Protein AF-A0A5J4T4P2-F1 (afdb_monomer_lite)

Radius of gyration: 24.53 Å; chains: 1; bounding box: 60×30×52 Å

Structure (mmCIF, N/CA/C/O backbone):
data_AF-A0A5J4T4P2-F1
#
_entry.id   AF-A0A5J4T4P2-F1
#
loop_
_atom_site.group_PDB
_atom_site.id
_atom_site.type_symbol
_atom_site.label_atom_id
_atom_site.label_alt_id
_atom_site.label_comp_id
_atom_site.label_asym_id
_atom_site.label_entity_id
_atom_site.label_seq_id
_atom_site.pdbx_PDB_ins_code
_atom_site.Cartn_x
_atom_site.Cartn_y
_atom_site.Cartn_z
_atom_site.occupancy
_atom_site.B_iso_or_equiv
_atom_site.auth_seq_id
_atom_site.auth_comp_id
_atom_site.auth_asym_id
_atom_site.auth_atom_id
_atom_site.pdbx_PDB_model_num
ATOM 1 N N . MET A 1 1 ? -28.337 17.508 18.270 1.00 63.00 1 MET A N 1
ATOM 2 C CA . MET A 1 1 ? -28.330 17.153 16.827 1.00 63.00 1 MET A CA 1
ATOM 3 C C . MET A 1 1 ? -26.927 16.842 16.287 1.00 63.00 1 MET A C 1
ATOM 5 O O . MET A 1 1 ? -26.774 15.799 15.665 1.00 63.00 1 MET A O 1
ATOM 9 N N . ALA A 1 2 ? -25.893 17.645 16.576 1.00 64.62 2 ALA A N 1
ATOM 10 C CA . ALA A 1 2 ? -24.526 17.443 16.055 1.00 64.62 2 ALA A CA 1
ATOM 11 C C . ALA A 1 2 ? -23.861 16.089 16.415 1.00 64.62 2 ALA A C 1
ATOM 13 O O . ALA A 1 2 ? -23.225 15.466 15.569 1.00 64.62 2 ALA A O 1
ATOM 14 N N . VAL A 1 3 ? -24.070 15.580 17.636 1.00 74.06 3 VAL A N 1
ATOM 15 C CA . VAL A 1 3 ? -23.482 14.305 18.112 1.00 74.06 3 VAL A CA 1
ATOM 16 C C . VAL A 1 3 ? -23.953 13.090 17.292 1.00 74.06 3 VAL A C 1
ATOM 18 O O . VAL A 1 3 ? -23.186 12.162 17.043 1.00 74.06 3 VAL A O 1
ATOM 21 N N . SER A 1 4 ? -25.199 13.116 16.808 1.00 79.69 4 SER A N 1
ATOM 22 C CA . SER A 1 4 ? -25.776 12.049 15.973 1.00 79.69 4 SER A CA 1
ATOM 23 C C . SER A 1 4 ? -25.130 11.993 14.583 1.00 79.69 4 SER A C 1
ATOM 25 O O . SER A 1 4 ? -24.804 10.917 14.079 1.00 79.69 4 SER A O 1
ATOM 27 N N . ILE A 1 5 ? -24.867 13.163 13.992 1.00 86.44 5 ILE A N 1
ATOM 28 C CA . ILE A 1 5 ? -24.214 13.291 12.683 1.00 86.44 5 ILE A CA 1
ATOM 29 C C . ILE A 1 5 ? -22.750 12.842 12.777 1.00 86.44 5 ILE A C 1
ATOM 31 O O . ILE A 1 5 ? -22.301 12.038 11.961 1.00 86.44 5 ILE A O 1
ATOM 35 N N . PHE A 1 6 ? -22.030 13.270 13.819 1.00 85.62 6 PHE A N 1
ATOM 36 C CA . PHE A 1 6 ? -20.648 12.847 14.056 1.00 85.62 6 PHE A CA 1
ATOM 37 C C . PHE A 1 6 ? -20.525 11.326 14.232 1.00 85.62 6 PHE A C 1
ATOM 39 O O . PHE A 1 6 ? -19.636 10.705 13.651 1.00 85.62 6 PHE A O 1
ATOM 46 N N . SER A 1 7 ? -21.453 10.702 14.965 1.00 88.06 7 SER A N 1
ATOM 47 C CA . SER A 1 7 ? -21.485 9.244 15.137 1.00 88.06 7 SER A CA 1
ATOM 48 C C . SER A 1 7 ? -21.646 8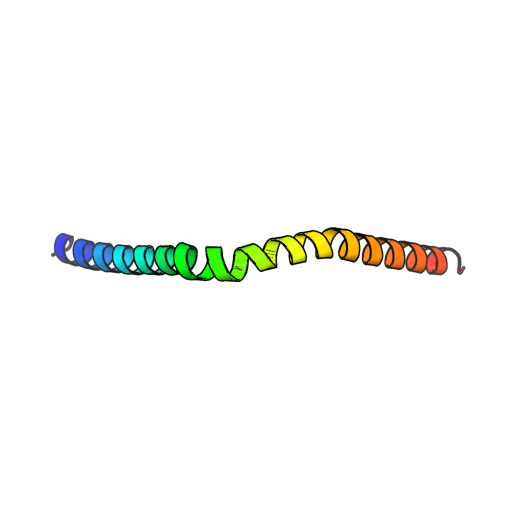.502 13.801 1.00 88.06 7 SER A C 1
ATOM 50 O O . SER A 1 7 ? -20.915 7.546 13.531 1.00 88.06 7 SER A O 1
ATOM 52 N N . LYS A 1 8 ? -22.530 8.981 12.914 1.00 88.44 8 LYS A N 1
ATOM 53 C CA . LYS A 1 8 ? -22.724 8.401 11.572 1.00 88.44 8 LYS A CA 1
ATOM 54 C C . LYS A 1 8 ? -21.485 8.550 10.686 1.00 88.44 8 LYS A C 1
ATOM 56 O O . LYS A 1 8 ? -21.084 7.578 10.048 1.00 88.44 8 LYS A O 1
ATOM 61 N N . ILE A 1 9 ? -20.847 9.722 10.688 1.00 89.06 9 ILE A N 1
ATOM 62 C CA . ILE A 1 9 ? -19.602 9.958 9.937 1.00 89.06 9 ILE A CA 1
ATOM 63 C C . ILE A 1 9 ? -18.489 9.048 10.466 1.00 89.06 9 ILE A C 1
ATOM 65 O O . ILE A 1 9 ? -17.821 8.370 9.686 1.00 89.06 9 ILE A O 1
ATOM 69 N N . LYS A 1 10 ? -18.340 8.944 11.791 1.00 88.69 10 LYS A N 1
ATOM 70 C CA . LYS A 1 10 ? -17.359 8.056 12.422 1.00 88.69 10 LYS A CA 1
ATOM 71 C C . LYS A 1 10 ? -17.582 6.596 12.020 1.00 88.69 10 LYS A C 1
ATOM 73 O O . LYS A 1 10 ? -16.620 5.907 11.698 1.00 88.69 10 LYS A O 1
ATOM 78 N N . GLN A 1 11 ? -18.827 6.120 11.992 1.00 90.50 11 GLN A N 1
ATOM 79 C CA . GLN A 1 11 ? -19.140 4.760 11.539 1.00 90.50 11 GLN A CA 1
ATOM 80 C C . GLN A 1 11 ? -18.791 4.530 10.065 1.00 90.50 11 GLN A C 1
ATOM 82 O O . GLN A 1 11 ? -18.297 3.455 9.721 1.00 90.50 11 GLN A O 1
ATOM 87 N N . LEU A 1 12 ? -19.014 5.524 9.204 1.00 89.94 12 LEU A N 1
ATOM 88 C CA . LEU A 1 12 ? -18.665 5.437 7.788 1.00 89.94 12 LEU A CA 1
ATOM 89 C C . LEU A 1 12 ? -17.145 5.351 7.603 1.00 89.94 12 LEU A C 1
ATOM 91 O O . LEU A 1 12 ? -16.658 4.427 6.957 1.00 89.94 12 LEU A O 1
ATOM 95 N N . VAL A 1 13 ? -16.394 6.238 8.262 1.00 88.44 13 VAL A N 1
ATOM 96 C CA . VAL A 1 13 ? -14.921 6.236 8.245 1.00 88.44 13 VAL A CA 1
ATOM 97 C C . VAL A 1 13 ? -14.366 4.923 8.801 1.00 88.44 13 VAL A C 1
ATOM 99 O O . VAL A 1 13 ? -13.427 4.367 8.243 1.00 88.44 13 VAL A O 1
ATOM 102 N N . GLN A 1 14 ? -14.976 4.369 9.851 1.00 90.06 14 GLN A N 1
ATOM 103 C CA . GLN A 1 14 ? -14.580 3.071 10.406 1.00 90.06 14 GLN A CA 1
ATOM 104 C C . GLN A 1 14 ? -14.832 1.914 9.431 1.00 90.06 14 GLN A C 1
ATOM 106 O O . GLN A 1 14 ? -13.991 1.024 9.314 1.00 90.06 14 GLN A O 1
ATOM 111 N N . LYS A 1 15 ? -15.960 1.914 8.708 1.00 89.69 15 LYS A N 1
ATOM 112 C CA . LYS A 1 15 ? -16.243 0.897 7.681 1.00 89.69 15 LYS A CA 1
ATOM 113 C C . LYS A 1 15 ? -15.276 1.005 6.502 1.00 89.69 15 LYS A C 1
ATOM 115 O O . LYS A 1 15 ? -14.750 -0.016 6.069 1.00 89.69 15 LYS A O 1
ATOM 120 N N . VAL A 1 16 ? -15.000 2.222 6.035 1.00 90.56 16 VAL A N 1
ATOM 121 C CA . VAL A 1 16 ? -14.044 2.475 4.945 1.00 90.56 16 VAL A CA 1
ATOM 122 C C . VAL A 1 16 ? -12.626 2.080 5.363 1.00 90.56 16 VAL A C 1
ATOM 124 O O . VAL A 1 16 ? -11.953 1.367 4.625 1.00 90.56 16 VAL A O 1
ATOM 127 N N . GLY A 1 17 ? -12.198 2.446 6.575 1.00 90.50 17 GLY A N 1
ATOM 128 C CA . GLY A 1 17 ? -10.893 2.068 7.121 1.00 90.50 17 GLY A CA 1
ATOM 129 C C . GLY A 1 17 ? -10.721 0.553 7.252 1.00 90.50 17 GLY A C 1
ATOM 130 O O . GLY A 1 17 ? -9.692 0.015 6.848 1.00 90.50 17 GLY A O 1
ATOM 131 N N . LYS A 1 18 ? -11.751 -0.162 7.724 1.00 90.94 18 LYS A N 1
ATOM 132 C CA . LYS A 1 18 ? -11.746 -1.635 7.761 1.00 90.94 18 LYS A CA 1
ATOM 133 C C . LYS A 1 18 ? -11.701 -2.255 6.364 1.00 90.94 18 LYS A C 1
ATOM 135 O O . LYS A 1 18 ? -10.987 -3.234 6.175 1.00 90.94 18 LYS A O 1
ATOM 140 N N . GLY A 1 19 ? -12.424 -1.690 5.396 1.00 88.75 19 GLY A N 1
ATOM 141 C CA . GLY A 1 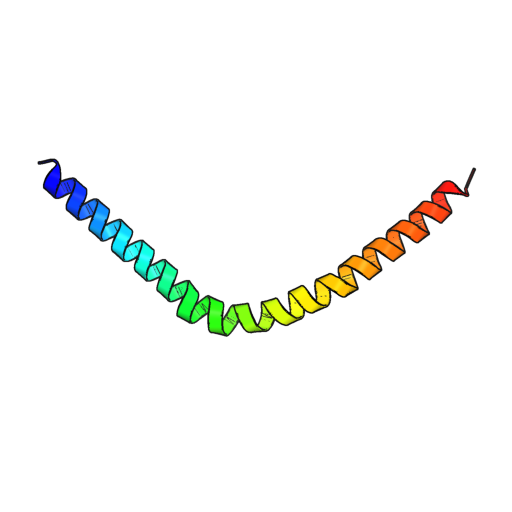19 ? -12.387 -2.138 4.002 1.00 88.75 19 GLY A CA 1
ATOM 142 C C . GLY A 1 19 ? -11.001 -1.970 3.376 1.00 88.75 19 GLY A C 1
ATOM 143 O O . GLY A 1 19 ? -10.470 -2.912 2.795 1.00 88.75 19 GLY A O 1
ATOM 144 N N . LEU A 1 20 ? -10.370 -0.811 3.575 1.00 88.31 20 LEU A N 1
ATOM 145 C CA . LEU A 1 20 ? -8.996 -0.545 3.135 1.00 88.31 20 LEU A CA 1
ATOM 146 C C . LEU A 1 20 ? -7.989 -1.497 3.786 1.00 88.31 20 LEU A C 1
ATOM 148 O O . LEU A 1 20 ? -7.126 -2.044 3.101 1.00 88.31 20 LEU A O 1
ATOM 152 N N . GLN A 1 21 ? -8.122 -1.744 5.091 1.00 89.50 21 GLN A N 1
ATOM 153 C CA . GLN A 1 21 ? -7.258 -2.689 5.793 1.00 89.50 21 GLN A CA 1
ATOM 154 C C . GLN A 1 21 ? -7.452 -4.121 5.274 1.00 89.50 21 GLN A C 1
ATOM 156 O O . GLN A 1 21 ? -6.471 -4.826 5.053 1.00 89.50 21 GLN A O 1
ATOM 161 N N . TRP A 1 22 ? -8.695 -4.530 4.999 1.00 91.88 22 TRP A N 1
ATOM 162 C CA . TRP A 1 22 ? -8.983 -5.832 4.401 1.00 91.88 22 TRP A CA 1
ATOM 163 C C . TRP A 1 22 ? -8.320 -5.982 3.030 1.00 91.88 22 TRP A C 1
ATOM 165 O O . TRP A 1 22 ? -7.681 -7.005 2.794 1.00 91.88 22 TRP A O 1
ATOM 175 N N . VAL A 1 23 ? -8.399 -4.967 2.161 1.00 89.50 23 VAL A N 1
ATOM 176 C CA . VAL A 1 23 ? -7.721 -4.977 0.851 1.00 89.50 23 VAL A CA 1
ATOM 177 C C . VAL A 1 23 ? -6.205 -5.071 1.030 1.00 89.50 23 VAL A C 1
ATOM 179 O O . VAL A 1 23 ? -5.546 -5.851 0.345 1.00 89.50 23 VAL A O 1
ATOM 182 N N . ASN A 1 24 ? -5.630 -4.340 1.983 1.00 85.81 24 ASN A N 1
ATOM 183 C CA . ASN A 1 24 ? -4.195 -4.408 2.247 1.00 85.81 24 ASN A CA 1
ATOM 184 C C . ASN A 1 24 ? -3.747 -5.802 2.740 1.00 85.81 24 ASN A C 1
ATOM 186 O O . ASN A 1 24 ? -2.717 -6.328 2.311 1.00 85.81 24 ASN A O 1
ATOM 190 N N . ASP A 1 25 ? -4.531 -6.433 3.612 1.00 88.25 25 ASP A N 1
ATOM 191 C CA . ASP A 1 25 ? -4.173 -7.726 4.198 1.00 88.25 25 ASP A CA 1
ATOM 192 C C . ASP A 1 25 ? -4.505 -8.926 3.299 1.00 88.25 25 ASP A C 1
ATOM 194 O O . ASP A 1 25 ? -3.743 -9.890 3.282 1.00 88.25 25 ASP A O 1
ATOM 198 N N . ASN A 1 26 ? -5.593 -8.862 2.525 1.00 87.94 26 ASN A N 1
ATOM 199 C CA . ASN A 1 26 ? -6.096 -9.983 1.719 1.00 87.94 26 ASN A CA 1
ATOM 200 C C . ASN A 1 26 ? -5.796 -9.851 0.224 1.00 87.94 26 ASN A C 1
ATOM 202 O O . ASN A 1 26 ? -5.777 -10.861 -0.470 1.00 87.94 26 ASN A O 1
ATOM 206 N N . VAL A 1 27 ? -5.560 -8.638 -0.287 1.00 85.25 27 VAL A N 1
ATOM 207 C CA . VAL A 1 27 ? -5.219 -8.411 -1.700 1.00 85.25 27 VAL A CA 1
ATOM 208 C C . VAL A 1 27 ? -3.744 -8.047 -1.829 1.00 85.25 27 VAL A C 1
ATOM 210 O O . VAL A 1 27 ? -2.979 -8.764 -2.468 1.00 85.25 27 VAL A O 1
ATOM 213 N N . TYR A 1 28 ? -3.291 -6.980 -1.167 1.00 84.00 28 TYR A N 1
ATOM 214 C CA . TYR A 1 28 ? -1.922 -6.492 -1.345 1.00 84.00 28 TYR A CA 1
ATOM 215 C C . TYR A 1 28 ? -0.863 -7.482 -0.836 1.00 84.00 28 TYR A C 1
ATOM 217 O O . TYR A 1 28 ? 0.064 -7.828 -1.571 1.00 84.00 28 TYR A O 1
ATOM 225 N N . LYS A 1 29 ? -0.995 -7.988 0.395 1.00 84.06 29 LYS A N 1
ATOM 226 C CA . LYS A 1 29 ? -0.014 -8.927 0.972 1.00 84.06 29 LYS A CA 1
ATOM 227 C C . LYS A 1 29 ? 0.144 -10.240 0.189 1.00 84.06 29 LYS A C 1
ATOM 229 O O . LYS A 1 29 ? 1.294 -10.606 -0.042 1.00 84.06 29 LYS A O 1
ATOM 234 N N . PRO A 1 30 ? -0.921 -10.961 -0.195 1.00 83.69 30 PRO A N 1
ATOM 235 C CA . PRO A 1 30 ? -0.756 -12.219 -0.919 1.00 83.69 30 PRO A CA 1
ATOM 236 C C . PRO A 1 30 ? -0.586 -12.036 -2.432 1.00 83.69 30 PRO A C 1
ATOM 238 O O . PRO 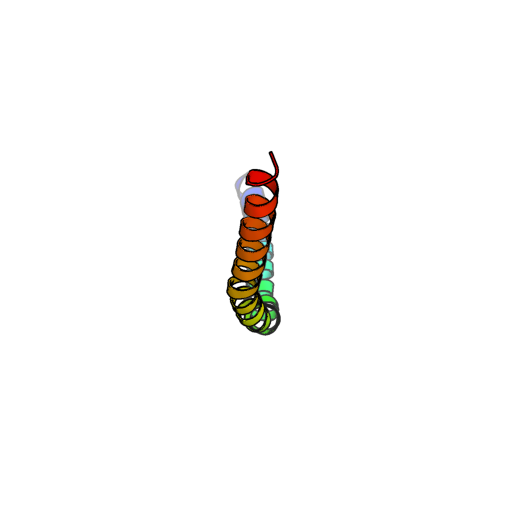A 1 30 ? 0.151 -12.813 -3.027 1.00 83.69 30 PRO A O 1
ATOM 241 N N . PHE A 1 31 ? -1.193 -11.018 -3.059 1.00 80.31 31 PHE A N 1
ATOM 242 C CA . PHE A 1 31 ? -1.186 -10.892 -4.525 1.00 80.31 31 PHE A CA 1
ATOM 243 C C . PHE A 1 31 ? -0.265 -9.813 -5.080 1.00 80.31 31 PHE A C 1
ATOM 245 O O . PHE A 1 31 ? 0.158 -9.944 -6.216 1.00 80.31 31 PHE A O 1
ATOM 252 N N . ILE A 1 32 ? 0.066 -8.753 -4.340 1.00 80.44 32 ILE A N 1
ATOM 253 C CA . ILE A 1 32 ? 0.922 -7.669 -4.860 1.00 80.44 32 ILE A CA 1
ATOM 254 C C . ILE A 1 32 ? 2.344 -7.789 -4.316 1.00 80.44 32 ILE A C 1
ATOM 256 O O . ILE A 1 32 ? 3.309 -7.666 -5.064 1.00 80.44 32 ILE A O 1
ATOM 260 N N . LYS A 1 33 ? 2.502 -8.111 -3.029 1.00 80.88 33 LYS A N 1
ATOM 261 C CA . LYS A 1 33 ? 3.806 -8.259 -2.366 1.00 80.88 33 LYS A CA 1
ATOM 262 C C . LYS A 1 33 ? 4.763 -9.249 -3.056 1.00 80.88 33 LYS A C 1
ATOM 264 O O . LYS A 1 33 ? 5.934 -8.885 -3.202 1.00 80.88 33 LYS A O 1
ATOM 269 N N . PRO A 1 34 ? 4.343 -10.460 -3.488 1.00 81.12 34 PRO A N 1
ATOM 270 C CA . PRO A 1 34 ? 5.265 -11.381 -4.151 1.00 81.12 34 PRO A CA 1
ATOM 271 C C . PRO A 1 34 ? 5.668 -10.926 -5.555 1.00 81.12 34 PRO A C 1
ATOM 273 O O . PRO A 1 34 ? 6.717 -11.349 -6.017 1.00 81.12 34 PRO A O 1
ATOM 276 N N . PHE A 1 35 ? 4.907 -10.037 -6.201 1.00 78.88 35 PHE A N 1
ATOM 277 C CA . PHE A 1 35 ? 5.251 -9.468 -7.510 1.00 78.88 35 PHE A CA 1
ATOM 278 C C . PHE A 1 35 ? 6.031 -8.157 -7.384 1.00 78.88 35 PHE A C 1
ATOM 280 O O . PHE A 1 35 ? 6.920 -7.886 -8.184 1.00 78.88 35 PHE A O 1
ATOM 287 N N . ALA A 1 36 ? 5.790 -7.383 -6.325 1.00 76.69 36 ALA A N 1
ATOM 288 C CA . ALA A 1 36 ? 6.530 -6.162 -6.039 1.00 76.69 36 ALA A CA 1
ATOM 289 C C . ALA A 1 36 ? 8.028 -6.432 -5.829 1.00 76.69 36 ALA A C 1
ATOM 291 O O . ALA A 1 36 ? 8.854 -5.640 -6.262 1.00 76.69 36 ALA A O 1
ATOM 292 N N . LYS A 1 37 ? 8.407 -7.554 -5.204 1.00 74.00 37 LYS A N 1
ATOM 293 C CA . LYS A 1 37 ? 9.818 -7.864 -4.918 1.00 74.00 37 LYS A CA 1
ATOM 294 C C . LYS A 1 37 ? 10.635 -8.206 -6.183 1.00 74.00 37 LYS A C 1
ATOM 296 O O . LYS A 1 37 ? 11.703 -7.620 -6.342 1.00 74.00 37 LYS A O 1
ATOM 301 N N . PRO A 1 38 ? 10.153 -9.058 -7.108 1.00 75.81 38 PRO A N 1
ATOM 302 C CA . PRO A 1 38 ? 10.743 -9.232 -8.432 1.00 75.81 38 PRO A CA 1
ATOM 303 C C . PRO A 1 38 ? 10.715 -7.960 -9.271 1.00 75.81 38 PRO A C 1
ATOM 305 O O . PRO A 1 38 ? 11.713 -7.663 -9.907 1.00 75.81 38 PRO A O 1
ATOM 308 N N . ILE A 1 39 ? 9.622 -7.186 -9.258 1.00 75.81 39 ILE A N 1
ATOM 309 C CA . ILE A 1 39 ? 9.528 -5.948 -10.046 1.00 75.81 39 ILE A CA 1
ATOM 310 C C . ILE A 1 39 ? 10.536 -4.913 -9.538 1.00 75.81 39 ILE A C 1
ATOM 312 O O . ILE A 1 39 ? 11.306 -4.397 -10.332 1.00 75.81 39 ILE A O 1
ATOM 316 N N . LEU A 1 40 ? 10.625 -4.657 -8.231 1.00 69.62 40 LEU A N 1
ATOM 317 C CA . LEU A 1 40 ? 11.654 -3.775 -7.662 1.00 69.62 40 LEU A CA 1
ATOM 318 C C . LEU A 1 40 ? 13.069 -4.318 -7.909 1.00 69.62 40 LEU A C 1
ATOM 320 O O . LEU A 1 40 ? 13.977 -3.563 -8.253 1.00 69.62 40 LEU A O 1
ATOM 324 N N . GLY A 1 41 ? 13.244 -5.635 -7.780 1.00 72.31 41 GLY A N 1
ATOM 325 C CA . GLY A 1 41 ? 14.501 -6.320 -8.066 1.00 72.31 41 GLY A CA 1
ATOM 326 C C . GLY A 1 41 ? 14.891 -6.314 -9.545 1.00 72.31 41 GLY A C 1
ATOM 327 O O . GLY A 1 41 ? 16.075 -6.409 -9.832 1.00 72.31 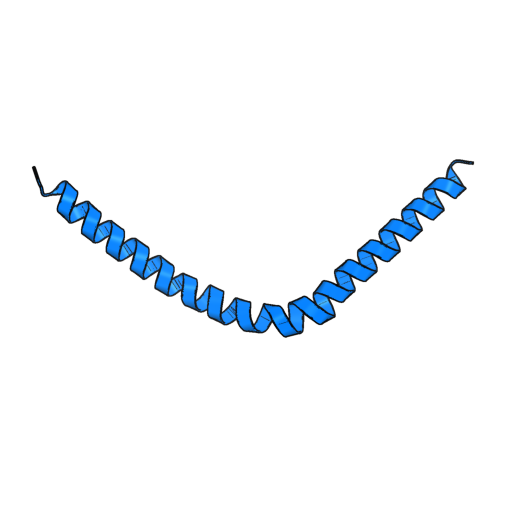41 GLY A O 1
ATOM 328 N N . ALA A 1 42 ? 13.936 -6.176 -10.468 1.00 70.25 42 ALA A N 1
ATOM 329 C CA . ALA A 1 42 ? 14.151 -6.079 -11.910 1.00 70.25 42 ALA A CA 1
ATOM 330 C C . ALA A 1 42 ? 14.301 -4.623 -12.364 1.00 70.25 42 ALA A C 1
ATOM 332 O O . ALA A 1 42 ? 15.130 -4.341 -13.218 1.00 70.25 42 ALA A O 1
ATOM 333 N N . LEU A 1 43 ? 13.573 -3.683 -11.760 1.00 65.81 43 LEU A N 1
ATOM 334 C CA . LEU A 1 43 ? 13.691 -2.250 -12.031 1.00 65.81 43 LEU A CA 1
ATOM 335 C C . LEU A 1 43 ? 15.036 -1.675 -11.568 1.00 65.81 43 LEU A C 1
ATOM 337 O O . LEU A 1 43 ? 15.511 -0.721 -12.173 1.00 65.81 43 LEU A O 1
ATOM 341 N N . GLY A 1 44 ? 15.691 -2.257 -10.558 1.00 69.88 44 GLY A N 1
ATOM 342 C CA . GLY A 1 44 ? 17.058 -1.872 -10.184 1.00 69.88 44 GLY A CA 1
ATOM 343 C C . GLY A 1 44 ? 18.084 -2.130 -11.304 1.00 69.88 44 GLY A C 1
ATOM 344 O O . GLY A 1 44 ? 18.769 -1.200 -11.729 1.00 69.88 44 GLY A O 1
ATOM 345 N N . PRO A 1 45 ? 18.208 -3.368 -11.814 1.00 73.19 45 PRO A N 1
ATOM 346 C CA . PRO A 1 45 ? 19.062 -3.708 -12.951 1.00 73.19 45 PRO A CA 1
ATOM 347 C C . PRO A 1 45 ? 18.591 -3.096 -14.272 1.00 73.19 45 PRO A C 1
ATOM 349 O O . PRO A 1 45 ? 19.413 -2.560 -15.005 1.00 73.19 45 PRO A O 1
ATOM 352 N N . VAL A 1 46 ? 17.288 -3.124 -14.574 1.00 72.88 46 VAL A N 1
ATOM 353 C CA . VAL A 1 46 ? 16.733 -2.550 -15.814 1.00 72.88 46 VAL A CA 1
ATOM 354 C C . VAL A 1 46 ? 16.913 -1.035 -15.835 1.00 72.88 46 VAL A C 1
ATOM 356 O O . VAL A 1 46 ? 17.357 -0.500 -16.845 1.00 72.88 46 VAL A O 1
ATOM 359 N N . GLY A 1 47 ? 16.672 -0.345 -14.717 1.00 66.00 47 GLY A N 1
ATOM 360 C CA . GLY A 1 47 ? 16.927 1.090 -14.591 1.00 66.00 47 GLY A CA 1
ATOM 361 C C . GLY A 1 47 ? 18.404 1.441 -14.782 1.00 66.00 47 GLY A C 1
ATOM 362 O O . GLY A 1 47 ? 18.719 2.391 -15.492 1.00 66.00 47 GLY A O 1
ATOM 363 N N . GLN A 1 48 ? 19.321 0.633 -14.239 1.00 70.62 48 GLN A N 1
ATOM 364 C CA . GLN A 1 48 ? 20.761 0.819 -14.450 1.00 70.62 48 GLN A CA 1
ATOM 365 C C . GLN A 1 48 ? 21.198 0.530 -15.889 1.00 70.62 48 GLN A C 1
ATOM 367 O O . GLN A 1 48 ? 22.036 1.253 -16.420 1.00 70.62 48 GLN A O 1
ATOM 372 N N . THR A 1 49 ? 20.651 -0.501 -16.534 1.00 75.31 49 THR A N 1
ATOM 373 C CA . THR A 1 49 ? 20.962 -0.816 -17.935 1.00 75.31 49 THR A CA 1
ATOM 374 C C . THR A 1 49 ? 20.447 0.270 -18.875 1.00 75.31 49 THR A C 1
ATOM 376 O O . THR A 1 49 ? 21.168 0.663 -19.788 1.00 75.31 49 THR A O 1
ATOM 379 N N . ILE A 1 50 ? 19.245 0.801 -18.629 1.00 76.25 50 ILE A N 1
ATOM 380 C CA . ILE A 1 50 ? 18.694 1.918 -19.406 1.00 76.25 50 ILE A CA 1
ATOM 381 C C . ILE A 1 50 ? 19.530 3.185 -19.189 1.00 76.25 50 ILE A C 1
ATOM 383 O O . ILE A 1 50 ? 19.879 3.836 -20.168 1.00 76.25 50 ILE A O 1
ATOM 387 N N . SER A 1 51 ? 19.915 3.499 -17.945 1.00 73.56 51 SER A N 1
ATOM 388 C CA . SER A 1 51 ? 20.773 4.658 -17.653 1.00 73.56 51 SER A CA 1
ATOM 389 C C . SER A 1 51 ? 22.129 4.543 -18.347 1.00 73.56 51 SER A C 1
ATOM 391 O O . SER A 1 51 ? 22.547 5.473 -19.020 1.00 73.56 51 SER A O 1
ATOM 393 N N . LYS A 1 52 ? 22.780 3.375 -18.276 1.00 79.12 52 LYS A N 1
ATOM 394 C CA . LYS A 1 52 ? 24.065 3.138 -18.953 1.00 79.12 52 LYS A CA 1
ATOM 395 C C . LYS A 1 52 ? 23.945 3.213 -20.474 1.00 79.12 52 LYS A C 1
ATOM 397 O O . LYS A 1 52 ? 24.823 3.767 -21.122 1.00 79.12 52 LYS A O 1
ATOM 402 N N . GLY A 1 53 ? 22.878 2.656 -21.049 1.00 77.56 53 GLY A N 1
ATOM 403 C CA . GLY A 1 53 ? 22.623 2.744 -22.488 1.00 77.56 53 GLY A CA 1
ATOM 404 C C . GLY A 1 53 ? 22.402 4.186 -22.947 1.00 77.56 53 GLY A C 1
ATOM 405 O O . GLY A 1 53 ? 22.916 4.581 -23.991 1.00 77.56 53 GLY A O 1
ATOM 406 N N . LEU A 1 54 ? 21.693 4.979 -22.139 1.00 82.06 54 LEU A N 1
ATOM 407 C CA . LEU A 1 54 ? 21.463 6.397 -22.392 1.00 82.06 54 LEU A CA 1
ATOM 408 C C . LEU A 1 54 ? 22.743 7.230 -22.236 1.00 82.06 54 LEU A C 1
ATOM 410 O O . LEU A 1 54 ? 22.994 8.090 -23.076 1.00 82.06 54 LEU A O 1
ATOM 414 N N . ASP A 1 55 ? 23.569 6.955 -21.225 1.00 81.00 55 ASP A N 1
ATOM 415 C CA . ASP A 1 55 ? 24.847 7.644 -21.002 1.00 81.00 55 ASP A CA 1
ATOM 416 C C . ASP A 1 55 ? 25.832 7.380 -22.147 1.00 81.00 55 ASP A C 1
ATOM 418 O O . ASP A 1 55 ? 26.477 8.302 -22.641 1.00 81.00 55 ASP A O 1
ATOM 422 N N . VAL A 1 56 ? 25.912 6.131 -22.620 1.00 81.44 56 VAL A N 1
ATOM 423 C CA . VAL A 1 56 ? 26.752 5.762 -23.770 1.00 81.44 56 VAL A CA 1
ATOM 424 C C . VAL A 1 56 ? 26.238 6.416 -25.052 1.00 81.44 56 VAL A C 1
ATOM 426 O O . VAL A 1 56 ? 27.021 6.978 -25.809 1.00 81.44 56 VAL A O 1
ATOM 429 N N . ALA A 1 57 ? 24.927 6.396 -25.303 1.00 78.00 57 ALA A N 1
ATOM 430 C CA . ALA A 1 57 ? 24.355 7.095 -26.454 1.00 78.00 57 ALA A CA 1
ATOM 431 C C . ALA A 1 57 ? 24.590 8.615 -26.386 1.00 78.00 57 ALA A C 1
ATOM 433 O O . ALA A 1 57 ? 24.875 9.238 -27.406 1.00 78.00 57 ALA A O 1
ATOM 434 N N . SER A 1 58 ? 24.513 9.202 -25.191 1.00 79.00 58 SER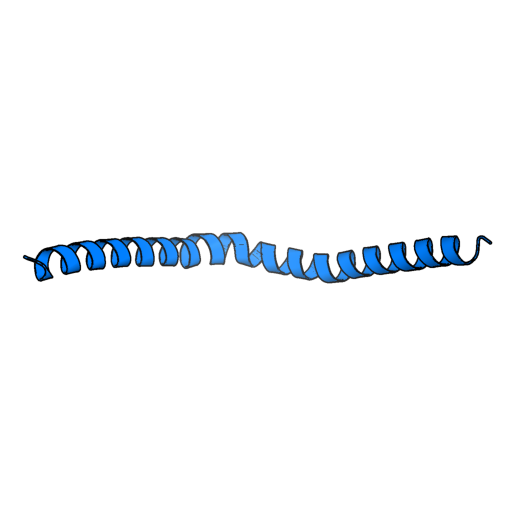 A N 1
ATOM 435 C CA . SER A 1 58 ? 24.750 10.632 -24.984 1.00 79.00 58 SER A CA 1
ATOM 436 C C . SER A 1 58 ? 26.212 11.000 -25.206 1.00 79.00 58 SER A C 1
ATOM 438 O O . SER A 1 58 ? 26.475 12.009 -25.851 1.00 79.00 58 SER A O 1
ATOM 440 N N . SER A 1 59 ? 27.165 10.171 -24.765 1.00 77.94 59 SER A N 1
ATOM 441 C CA . SER A 1 59 ? 28.583 10.428 -25.036 1.00 77.94 59 SER A CA 1
ATOM 442 C C . SER A 1 59 ? 28.894 10.343 -26.530 1.00 77.94 59 SER A C 1
ATOM 444 O O . SER A 1 59 ? 29.580 11.214 -27.053 1.00 77.94 59 SER A O 1
ATOM 446 N N . PHE A 1 60 ? 28.329 9.375 -27.258 1.00 75.81 60 PHE A N 1
ATOM 447 C CA . PHE A 1 60 ? 28.483 9.308 -28.717 1.00 75.81 60 PHE A CA 1
ATOM 448 C C . PHE A 1 60 ? 27.947 10.548 -29.447 1.00 75.81 60 PHE A C 1
ATOM 450 O O . PHE A 1 60 ? 28.515 10.936 -30.465 1.00 75.81 60 PHE A O 1
ATOM 457 N N . LEU A 1 61 ? 26.876 11.166 -28.943 1.00 75.94 61 LEU A N 1
ATOM 458 C CA . LEU A 1 61 ? 26.334 12.409 -29.498 1.00 75.94 61 LEU A CA 1
ATOM 459 C C . LEU A 1 61 ? 27.172 13.640 -29.117 1.00 75.94 61 LEU A C 1
ATOM 461 O O . LEU A 1 61 ? 27.256 14.573 -29.910 1.00 75.94 61 LEU A O 1
ATOM 465 N N . ASP A 1 62 ? 27.813 13.628 -27.947 1.00 74.00 62 ASP A N 1
ATOM 466 C CA . ASP A 1 62 ? 28.693 14.702 -27.465 1.00 74.00 62 ASP A CA 1
ATOM 467 C C . ASP A 1 62 ? 30.039 14.739 -28.221 1.00 74.00 62 ASP A C 1
ATOM 469 O O . ASP A 1 62 ? 30.548 15.809 -28.539 1.00 74.00 62 ASP A O 1
ATOM 473 N N . TYR A 1 63 ? 30.573 13.575 -28.615 1.00 64.75 63 TYR A N 1
ATOM 474 C CA . TYR A 1 63 ? 31.796 13.454 -29.431 1.00 64.75 63 TYR A CA 1
ATOM 475 C C . TYR A 1 63 ? 31.588 13.700 -30.944 1.00 64.75 63 TYR A C 1
ATOM 477 O O . TYR A 1 63 ? 32.537 13.576 -31.716 1.00 64.75 63 TYR A O 1
ATOM 485 N N . GLY A 1 64 ? 30.364 14.006 -31.389 1.00 61.69 64 GLY A N 1
ATOM 486 C CA . GLY A 1 64 ? 29.982 14.122 -32.805 1.00 61.69 64 GLY A CA 1
ATOM 487 C C . GLY A 1 64 ? 30.157 15.501 -33.462 1.00 61.69 64 GLY A C 1
ATOM 488 O O . GLY A 1 64 ? 29.539 15.721 -34.506 1.00 61.69 64 GLY A O 1
ATOM 489 N N . TYR A 1 65 ? 30.945 16.411 -32.877 1.00 49.84 65 TYR A N 1
ATOM 490 C CA . TYR A 1 65 ? 31.213 17.767 -33.392 1.00 49.84 65 TYR A CA 1
ATOM 491 C C . TYR A 1 65 ? 32.662 17.961 -33.843 1.00 49.84 65 TYR A C 1
ATOM 493 O O . TYR A 1 65 ? 33.580 17.602 -33.072 1.00 49.84 65 TYR A O 1
#

pLDD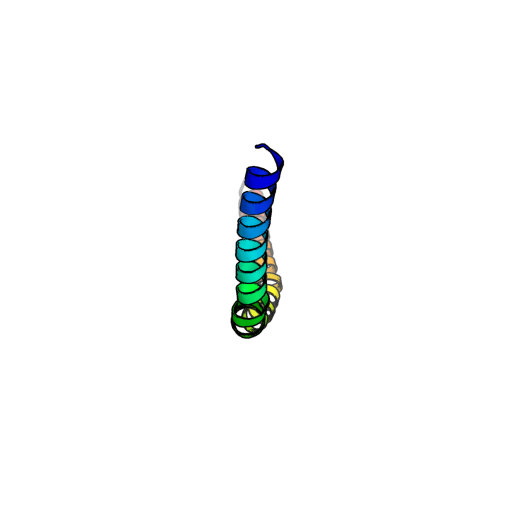T: mean 79.58, std 8.88, range [49.84, 91.88]

Organism: NCBI:txid222440

Secondary structure (DSSP, 8-state):
-HHHHHHHHHHHHHHHHHHHHHHIIIIIIIIIHHHHHHHHHHHHHHHHHHHHHHHHHHHHHHT--

Foldseek 3Di:
DVVVVVVVVVVVVVVVVVVVVCCCVPPCVPPVVVVVVVVVVVCVVVVVVVVVVVVVVVVVVVVPD

Sequence (65 aa):
MAVSIFSKIKQLVQKVGKGLQWVNDNVYKPFIKPFAKPILGALGPVGQTISKGLDVASSFLDYGY